Protein AF-A0A928GAL3-F1 (afdb_monomer_lite)

Sequence (71 aa):
MDKLYLNVKAVPAFDTEFLQEHTAFTVFHYNGKNLQTASGWTLKDAIELFSKLYSYHREDLGVKRPFASQH

Foldseek 3Di:
DDAFDKDKDWDWDADPVVRDIATKIKIWGDPVPDIQIAIDSDPVVRVVVSCVVVVPDVVSVPPPDDPPPDD

Secondary structure (DSSP, 8-state):
-PPP--EEEEEEEEETTTTEEEEEEEEEEE-SS-EEEEEESSHHHHHHHHHHHHT--TTTT----------

pLDDT: mean 77.36, std 16.75, range [35.81, 91.88]

Radius of gyration: 13.29 Å; chains: 1; bounding box: 25×30×37 Å

Structure (mmCIF, N/CA/C/O backbone):
data_AF-A0A928GAL3-F1
#
_entry.id   AF-A0A928GAL3-F1
#
loop_
_atom_site.group_PDB
_atom_site.id
_atom_site.type_symbol
_atom_site.label_atom_id
_atom_site.label_alt_id
_atom_site.label_comp_id
_atom_site.label_asym_id
_atom_site.label_entity_id
_atom_site.label_seq_id
_atom_site.pdbx_PDB_ins_code
_atom_site.Cartn_x
_atom_site.Cartn_y
_atom_site.Cartn_z
_atom_site.occupancy
_atom_site.B_iso_or_equiv
_atom_site.auth_seq_id
_atom_site.auth_comp_id
_atom_site.auth_asym_id
_atom_site.auth_atom_id
_atom_site.pdbx_PDB_model_num
ATOM 1 N N . MET A 1 1 ? -0.819 -11.343 -19.551 1.00 49.19 1 MET A N 1
ATOM 2 C CA . MET A 1 1 ? -0.701 -10.260 -18.558 1.00 49.19 1 MET A CA 1
ATOM 3 C C . MET A 1 1 ? 0.342 -10.680 -17.545 1.00 49.19 1 MET A C 1
ATOM 5 O O . MET A 1 1 ? 0.247 -11.793 -17.032 1.00 49.19 1 MET A O 1
ATOM 9 N N . ASP A 1 2 ? 1.368 -9.855 -17.348 1.00 55.56 2 ASP A N 1
ATOM 10 C CA . ASP A 1 2 ? 2.410 -10.099 -16.349 1.00 55.56 2 ASP A CA 1
ATOM 11 C C . ASP A 1 2 ? 1.828 -9.958 -14.938 1.00 55.56 2 ASP A C 1
ATOM 13 O O . ASP A 1 2 ? 0.982 -9.102 -14.687 1.00 55.56 2 ASP A O 1
ATOM 17 N N . LYS A 1 3 ? 2.242 -10.833 -14.020 1.00 59.41 3 LYS A N 1
ATOM 18 C CA . LYS A 1 3 ? 1.757 -10.823 -12.632 1.00 59.41 3 LYS A CA 1
ATOM 19 C C . LYS A 1 3 ? 2.348 -9.626 -11.887 1.00 59.41 3 LYS A C 1
ATOM 21 O O . LYS A 1 3 ? 3.558 -9.418 -11.934 1.00 59.41 3 LYS A O 1
ATOM 26 N N . LEU A 1 4 ? 1.508 -8.889 -11.165 1.00 67.69 4 LEU A N 1
ATOM 27 C CA . LEU A 1 4 ? 1.925 -7.762 -10.336 1.00 67.69 4 LEU A CA 1
ATOM 28 C C . LEU A 1 4 ? 2.403 -8.254 -8.961 1.00 67.69 4 LEU A C 1
ATOM 30 O O . LEU A 1 4 ? 1.692 -8.989 -8.277 1.00 67.69 4 LEU A O 1
ATOM 34 N N . TYR A 1 5 ? 3.596 -7.831 -8.540 1.00 71.69 5 TYR A N 1
ATOM 35 C CA . TYR A 1 5 ? 4.170 -8.193 -7.241 1.00 71.69 5 TYR A CA 1
ATOM 36 C C . TYR A 1 5 ? 4.282 -6.959 -6.347 1.00 71.69 5 TYR A C 1
ATOM 38 O O . TYR A 1 5 ? 5.110 -6.083 -6.582 1.00 71.69 5 TYR A O 1
ATOM 46 N N . LEU A 1 6 ? 3.453 -6.891 -5.305 1.00 80.38 6 LEU A N 1
ATOM 47 C CA . LEU A 1 6 ? 3.505 -5.810 -4.324 1.00 80.38 6 LEU A CA 1
ATOM 48 C C . LEU A 1 6 ? 4.367 -6.203 -3.129 1.00 80.38 6 LEU A C 1
ATOM 50 O O . LEU A 1 6 ? 4.175 -7.263 -2.535 1.00 80.38 6 LEU A O 1
ATOM 54 N N . ASN A 1 7 ? 5.255 -5.304 -2.724 1.00 84.44 7 ASN A N 1
ATOM 55 C CA . ASN A 1 7 ? 5.905 -5.386 -1.426 1.00 84.44 7 ASN A CA 1
ATOM 56 C C . ASN A 1 7 ? 5.122 -4.566 -0.403 1.00 84.44 7 ASN A C 1
ATOM 58 O O . ASN A 1 7 ? 4.645 -3.476 -0.713 1.00 84.44 7 ASN A O 1
ATOM 62 N N . VAL A 1 8 ? 5.021 -5.077 0.822 1.00 87.12 8 VAL A N 1
ATOM 63 C CA . VAL A 1 8 ? 4.293 -4.441 1.926 1.00 87.12 8 VAL A CA 1
ATOM 64 C C . VAL A 1 8 ? 5.269 -4.169 3.061 1.00 87.12 8 VAL A C 1
ATOM 66 O O . VAL A 1 8 ? 6.026 -5.059 3.448 1.00 87.12 8 VAL A O 1
ATOM 69 N N . LYS A 1 9 ? 5.226 -2.967 3.630 1.00 88.31 9 LYS A N 1
ATOM 70 C CA . LYS A 1 9 ? 5.930 -2.626 4.869 1.00 88.31 9 LYS A CA 1
ATOM 71 C C . LYS A 1 9 ? 4.967 -2.009 5.872 1.00 88.31 9 LYS A C 1
ATOM 73 O O . LYS A 1 9 ? 4.138 -1.185 5.503 1.00 88.31 9 LYS A O 1
ATOM 78 N N . ALA A 1 10 ? 5.107 -2.407 7.131 1.00 89.94 10 ALA A N 1
ATOM 79 C CA . ALA A 1 10 ? 4.548 -1.675 8.255 1.00 89.94 10 ALA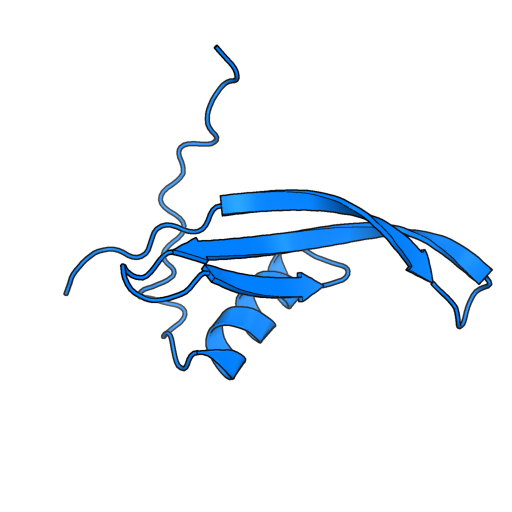 A CA 1
ATOM 80 C C . ALA A 1 10 ? 5.529 -0.555 8.614 1.00 89.94 10 ALA A C 1
ATOM 82 O O . ALA A 1 10 ? 6.712 -0.820 8.836 1.00 89.94 10 ALA A O 1
ATOM 83 N N . VAL A 1 11 ? 5.056 0.684 8.618 1.00 87.00 11 VAL A N 1
ATOM 84 C CA . VAL A 1 11 ? 5.850 1.868 8.949 1.00 87.00 11 VAL A CA 1
ATOM 85 C C . VAL A 1 11 ? 5.183 2.621 10.094 1.00 87.00 11 VAL A C 1
ATOM 87 O O . VAL A 1 11 ? 3.961 2.793 10.065 1.00 87.00 11 VAL A O 1
ATOM 90 N N . PRO A 1 12 ? 5.956 3.084 11.092 1.00 89.50 12 PRO A N 1
ATOM 91 C CA . PRO A 1 12 ? 5.446 4.016 12.083 1.00 89.50 12 PRO A CA 1
ATOM 92 C C . PRO A 1 12 ? 4.881 5.254 11.388 1.00 89.50 12 PRO A C 1
ATOM 94 O O . PRO A 1 12 ? 5.503 5.817 10.486 1.00 89.50 12 PRO A O 1
ATOM 97 N N . ALA A 1 13 ? 3.691 5.653 11.801 1.00 88.00 13 ALA A N 1
ATOM 98 C CA . ALA A 1 13 ? 2.988 6.826 11.328 1.00 88.00 13 ALA A CA 1
ATOM 99 C C . ALA A 1 13 ? 2.420 7.570 12.535 1.00 88.00 13 ALA A C 1
ATOM 101 O O . ALA A 1 13 ? 2.239 6.999 13.607 1.00 88.00 13 ALA A O 1
ATOM 102 N N . PHE A 1 14 ? 2.146 8.853 12.364 1.00 88.81 14 PHE A N 1
ATOM 103 C CA . PHE A 1 14 ? 1.536 9.657 13.409 1.00 88.81 14 PHE A CA 1
ATOM 104 C C . PHE A 1 14 ? 0.194 10.158 12.902 1.00 88.81 14 PHE A C 1
ATOM 106 O O . PHE A 1 14 ? 0.129 10.802 11.852 1.00 88.81 14 PHE A O 1
ATOM 113 N N . ASP A 1 15 ? -0.869 9.820 13.621 1.00 84.50 15 ASP A N 1
ATOM 114 C CA . ASP A 1 15 ? -2.192 10.349 13.347 1.00 84.50 15 ASP A CA 1
ATOM 115 C C . ASP A 1 15 ? -2.273 11.766 13.923 1.00 84.50 15 ASP A C 1
ATOM 117 O O . ASP A 1 15 ? -2.251 11.970 15.138 1.00 84.50 15 ASP A O 1
ATOM 121 N N . THR A 1 16 ? -2.323 12.762 13.041 1.00 84.75 16 THR A N 1
ATOM 122 C CA . THR A 1 16 ? -2.361 14.175 13.433 1.00 84.75 16 THR A CA 1
ATOM 123 C C . THR A 1 16 ? -3.724 14.622 13.953 1.00 84.75 16 THR A C 1
ATOM 125 O O . THR A 1 16 ? -3.797 15.667 14.590 1.00 84.75 16 THR A O 1
ATOM 128 N N . GLU A 1 17 ? -4.794 13.873 13.674 1.00 87.31 17 GLU A N 1
ATOM 129 C CA . GLU A 1 17 ? -6.145 14.177 14.154 1.00 87.31 17 GLU A CA 1
ATOM 130 C C . GLU A 1 17 ? -6.303 13.745 15.615 1.00 87.31 17 GLU A C 1
ATOM 132 O O . GLU A 1 17 ? -6.779 14.519 16.445 1.00 87.31 17 GLU A O 1
ATOM 137 N N . PHE A 1 18 ? -5.825 12.544 15.950 1.00 85.62 18 PHE A N 1
ATOM 138 C CA . PHE A 1 18 ? -5.917 11.994 17.308 1.00 85.62 18 PHE A CA 1
ATOM 139 C C . PHE A 1 18 ? -4.646 12.184 18.146 1.00 85.62 18 PHE A C 1
ATOM 141 O O . PHE A 1 18 ? -4.645 11.842 19.329 1.00 85.62 18 PHE A O 1
ATOM 148 N N . LEU A 1 19 ? -3.584 12.747 17.556 1.00 89.00 19 LEU A N 1
ATOM 149 C CA . LEU A 1 19 ? -2.266 12.956 18.169 1.00 89.00 19 LEU A CA 1
ATOM 150 C C . LEU A 1 19 ? -1.686 11.668 18.776 1.00 89.00 19 LEU A C 1
ATOM 152 O O . LEU A 1 19 ? -1.128 11.678 19.875 1.00 89.00 19 LEU A O 1
ATOM 156 N N . GLN A 1 20 ? -1.839 10.552 18.064 1.00 87.19 20 GLN A N 1
ATOM 157 C CA . GLN A 1 20 ? -1.411 9.227 18.512 1.00 87.19 20 GLN A CA 1
ATOM 158 C C . GLN A 1 20 ? -0.465 8.579 17.505 1.00 87.19 20 GLN A C 1
ATOM 160 O O . GLN A 1 20 ? -0.590 8.746 16.290 1.00 87.19 20 GLN A O 1
ATOM 165 N N . GLU A 1 21 ? 0.482 7.799 18.026 1.00 87.62 21 GLU A N 1
ATOM 166 C CA . GLU A 1 21 ? 1.296 6.918 17.198 1.00 87.62 21 GLU A CA 1
ATOM 167 C C . GLU A 1 21 ? 0.431 5.794 16.630 1.00 87.62 21 GLU A C 1
ATOM 169 O O . GLU A 1 21 ? -0.360 5.161 17.329 1.00 87.62 21 GLU A O 1
ATOM 174 N N . HIS A 1 22 ? 0.614 5.531 15.344 1.00 86.94 22 HIS A N 1
ATOM 175 C CA . HIS A 1 22 ? -0.055 4.462 14.635 1.00 86.94 22 HIS A CA 1
ATOM 176 C C . HIS A 1 22 ? 0.943 3.718 13.746 1.00 86.94 22 HIS A C 1
ATOM 178 O O . HIS A 1 22 ? 2.071 4.143 13.510 1.00 86.94 22 HIS A O 1
ATOM 184 N N . THR A 1 23 ? 0.529 2.574 13.222 1.00 89.56 23 THR A N 1
ATOM 185 C CA . THR A 1 23 ? 1.259 1.888 12.154 1.00 89.56 23 THR A CA 1
ATOM 186 C C . THR A 1 23 ? 0.487 2.046 10.854 1.00 89.56 23 THR A C 1
ATOM 188 O O . THR A 1 23 ? -0.697 1.723 10.798 1.00 89.56 23 THR A O 1
ATOM 191 N N . ALA A 1 24 ? 1.141 2.542 9.809 1.00 90.06 24 ALA A N 1
ATOM 192 C CA . ALA A 1 24 ? 0.600 2.531 8.459 1.00 90.06 24 ALA A CA 1
ATOM 193 C C . ALA A 1 24 ? 1.155 1.334 7.679 1.00 90.06 24 ALA A C 1
ATOM 195 O O . ALA A 1 24 ? 2.300 0.914 7.862 1.00 90.06 24 ALA A O 1
ATOM 196 N N . PHE A 1 25 ? 0.344 0.792 6.777 1.00 91.19 25 PHE A N 1
ATOM 197 C CA . PHE A 1 25 ? 0.771 -0.205 5.808 1.00 91.19 25 PHE A CA 1
ATOM 198 C C . PHE A 1 25 ? 1.080 0.500 4.495 1.00 91.19 25 PHE A C 1
ATOM 200 O O . PHE A 1 25 ? 0.205 1.125 3.902 1.00 91.19 25 PHE A O 1
ATOM 207 N N . THR A 1 26 ? 2.316 0.379 4.026 1.00 89.50 26 THR A N 1
ATOM 208 C CA . THR A 1 26 ? 2.755 0.927 2.745 1.00 89.50 26 THR A CA 1
ATOM 209 C C . THR A 1 26 ? 2.978 -0.200 1.754 1.00 89.50 26 THR A C 1
ATOM 211 O O . THR A 1 26 ? 3.780 -1.104 1.999 1.00 89.50 26 THR A O 1
ATOM 214 N N . VAL A 1 27 ? 2.291 -0.128 0.618 1.00 90.12 27 VAL A N 1
ATOM 215 C CA . VAL A 1 27 ? 2.508 -0.995 -0.541 1.00 90.12 27 VAL A CA 1
ATOM 216 C C . VAL A 1 27 ? 3.402 -0.299 -1.557 1.00 90.12 27 VAL A C 1
ATOM 218 O O . VAL A 1 27 ? 3.285 0.908 -1.768 1.00 90.12 27 VAL A O 1
ATOM 221 N N . PHE A 1 28 ? 4.298 -1.049 -2.194 1.00 88.38 28 PHE A N 1
ATOM 222 C CA . PHE A 1 28 ? 5.169 -0.522 -3.238 1.00 88.38 28 PHE A CA 1
ATOM 223 C C . PHE A 1 28 ? 5.486 -1.546 -4.327 1.00 88.38 28 PHE A C 1
ATOM 225 O O . PHE A 1 28 ? 5.633 -2.741 -4.064 1.00 88.38 28 PHE A O 1
ATOM 232 N N . HIS A 1 29 ? 5.622 -1.055 -5.558 1.00 85.75 29 HIS A N 1
ATOM 233 C CA . HIS A 1 29 ? 5.965 -1.843 -6.739 1.00 85.75 29 HIS A CA 1
ATOM 234 C C . HIS A 1 29 ? 6.885 -1.048 -7.663 1.00 85.75 29 HIS A C 1
ATOM 236 O O . HIS A 1 29 ? 6.694 0.151 -7.867 1.00 85.75 29 HIS A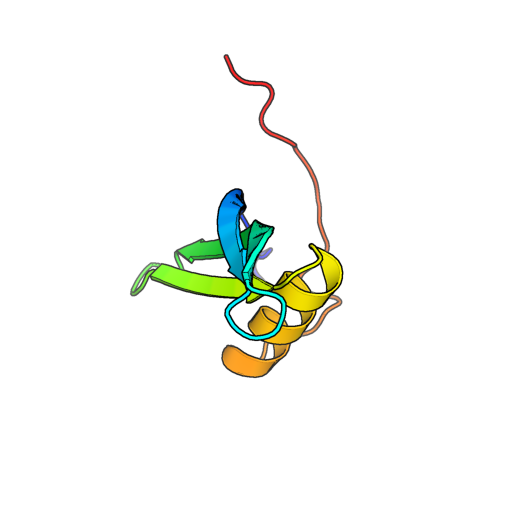 O 1
ATOM 242 N N . TYR A 1 30 ? 7.874 -1.725 -8.239 1.00 82.88 30 TYR A N 1
ATOM 243 C CA . TYR A 1 30 ? 8.747 -1.148 -9.250 1.00 82.88 30 TYR A CA 1
ATOM 244 C C . TYR A 1 30 ? 8.348 -1.669 -10.628 1.00 82.88 30 TYR A C 1
ATOM 246 O O . TYR A 1 30 ? 8.485 -2.855 -10.905 1.00 82.88 30 TYR A O 1
ATOM 254 N N . ASN A 1 31 ? 7.882 -0.782 -11.507 1.00 75.50 31 ASN A N 1
ATOM 255 C CA . ASN A 1 31 ? 7.414 -1.154 -12.848 1.00 75.50 31 ASN A CA 1
ATOM 256 C C . ASN A 1 31 ? 8.503 -1.037 -13.935 1.00 75.50 31 ASN A C 1
ATOM 258 O O . ASN A 1 31 ? 8.193 -0.825 -15.106 1.00 75.50 31 ASN A O 1
ATOM 262 N N . GLY A 1 32 ? 9.783 -1.086 -13.552 1.00 77.62 32 GLY A N 1
ATOM 263 C CA . GLY A 1 32 ? 10.913 -0.894 -14.468 1.00 77.62 32 GLY A CA 1
ATOM 264 C C . GLY A 1 32 ? 11.243 0.568 -14.786 1.00 77.62 32 GLY A C 1
ATOM 265 O O . GLY A 1 32 ? 12.337 0.847 -15.263 1.00 77.62 32 GLY A O 1
ATOM 266 N N . LYS A 1 33 ? 10.329 1.512 -14.519 1.00 77.50 33 LYS A N 1
ATOM 267 C CA . LYS A 1 33 ? 10.546 2.949 -14.760 1.00 77.50 33 LYS A CA 1
ATOM 268 C C . LYS A 1 33 ? 10.556 3.752 -13.470 1.00 77.50 33 LYS A C 1
ATOM 270 O O . LYS A 1 33 ? 11.448 4.566 -13.280 1.00 77.50 33 LYS A O 1
ATOM 275 N N . ASN A 1 34 ? 9.597 3.503 -12.580 1.00 85.50 34 ASN A N 1
ATOM 276 C CA . ASN A 1 34 ? 9.430 4.247 -11.334 1.00 85.50 34 ASN A CA 1
ATOM 277 C C . ASN A 1 34 ? 9.031 3.324 -10.178 1.00 85.50 34 ASN A C 1
ATOM 279 O O . ASN A 1 34 ? 8.436 2.261 -10.382 1.00 85.50 34 ASN A O 1
ATOM 283 N N . LEU A 1 35 ? 9.323 3.772 -8.954 1.00 86.50 35 LEU A N 1
ATOM 284 C CA . LEU A 1 35 ? 8.743 3.211 -7.739 1.00 86.50 35 LEU A CA 1
ATOM 285 C C . LEU A 1 35 ? 7.346 3.810 -7.539 1.00 86.50 35 LEU A C 1
ATOM 287 O O . LEU A 1 35 ? 7.194 5.019 -7.391 1.00 86.50 35 LEU A O 1
ATOM 291 N N . GLN A 1 36 ? 6.332 2.956 -7.546 1.00 89.25 36 GLN A N 1
ATOM 292 C CA . GLN A 1 36 ? 4.947 3.298 -7.240 1.00 89.25 36 GLN A CA 1
ATOM 293 C C . GLN A 1 36 ? 4.669 2.926 -5.788 1.00 89.25 36 GLN A C 1
ATOM 295 O O . GLN A 1 36 ? 5.061 1.834 -5.370 1.00 89.25 36 GLN A O 1
ATOM 300 N N . THR A 1 37 ? 3.997 3.789 -5.026 1.00 91.31 37 THR A N 1
ATOM 301 C CA . THR A 1 37 ? 3.715 3.542 -3.606 1.00 91.31 37 THR A CA 1
ATOM 302 C C . THR A 1 37 ? 2.331 4.040 -3.200 1.00 91.31 37 THR A C 1
ATOM 304 O O . THR A 1 37 ? 1.786 4.968 -3.793 1.00 91.31 37 THR A O 1
ATOM 307 N N . ALA A 1 38 ? 1.752 3.413 -2.181 1.00 91.50 38 ALA A N 1
ATOM 308 C CA . ALA A 1 38 ? 0.560 3.910 -1.503 1.00 91.50 38 ALA A CA 1
ATOM 309 C C . ALA A 1 38 ? 0.582 3.468 -0.039 1.00 91.50 38 ALA A C 1
ATOM 311 O O . ALA A 1 38 ? 1.047 2.370 0.266 1.00 91.50 38 ALA A O 1
ATOM 312 N N . SER A 1 39 ? 0.061 4.305 0.854 1.00 91.88 39 SER A N 1
ATOM 313 C CA . SER A 1 39 ? -0.014 4.019 2.289 1.00 91.88 39 SER A CA 1
ATOM 314 C C . SER A 1 39 ? -1.450 4.121 2.779 1.00 91.88 39 SER A C 1
ATOM 316 O O . SER A 1 39 ? -2.203 4.972 2.311 1.00 91.88 39 SER A O 1
ATOM 318 N N . GLY A 1 40 ? -1.814 3.274 3.734 1.00 90.69 40 GLY A N 1
ATOM 319 C CA . GLY A 1 40 ? -3.120 3.298 4.381 1.00 90.69 40 GLY A CA 1
ATOM 320 C C . GLY A 1 40 ? -3.046 2.797 5.817 1.00 90.69 40 GLY A C 1
ATOM 321 O O . GLY A 1 40 ? -2.076 2.146 6.212 1.00 90.69 40 GLY A O 1
ATOM 322 N N . TRP A 1 41 ? -4.081 3.097 6.600 1.00 90.12 41 TRP A N 1
ATOM 323 C CA . TRP A 1 41 ? -4.180 2.652 7.992 1.00 90.12 41 TRP A CA 1
ATOM 324 C C . TRP A 1 41 ? -4.334 1.138 8.108 1.00 90.12 41 TRP A C 1
ATOM 326 O O . TRP A 1 41 ? -3.818 0.528 9.042 1.00 90.12 41 TRP A O 1
ATOM 336 N N . THR A 1 42 ? -4.968 0.513 7.115 1.00 89.56 42 THR A N 1
ATOM 337 C CA . THR A 1 42 ? -4.983 -0.940 6.953 1.00 89.56 42 THR A CA 1
ATOM 338 C C . THR A 1 42 ? -4.308 -1.359 5.648 1.00 89.56 42 THR A C 1
ATOM 340 O O . THR A 1 42 ? -4.236 -0.601 4.679 1.00 89.56 42 THR A O 1
ATOM 343 N N . LEU A 1 43 ? -3.848 -2.614 5.586 1.00 86.56 43 LEU A N 1
ATOM 344 C CA . LEU A 1 43 ? -3.328 -3.202 4.347 1.00 86.56 43 LEU A CA 1
ATOM 345 C C . LEU A 1 43 ? -4.363 -3.156 3.211 1.00 86.56 43 LEU A C 1
ATOM 347 O O . LEU A 1 43 ? -4.001 -2.955 2.054 1.00 86.56 43 LEU A O 1
ATOM 351 N N . LYS A 1 44 ? -5.650 -3.330 3.536 1.00 88.25 44 LYS A N 1
ATOM 352 C CA . LYS A 1 44 ? -6.734 -3.246 2.556 1.00 88.25 44 LYS A CA 1
ATOM 353 C C . LYS A 1 44 ? -6.805 -1.844 1.951 1.00 88.25 44 LYS A C 1
ATOM 355 O O . LYS A 1 44 ? -6.817 -1.737 0.730 1.00 88.25 44 LYS A O 1
ATOM 360 N N . ASP A 1 45 ? -6.768 -0.804 2.782 1.00 90.19 45 ASP A N 1
ATOM 361 C CA . ASP A 1 45 ? -6.831 0.587 2.316 1.00 90.19 45 ASP A CA 1
ATOM 362 C C . ASP A 1 45 ? -5.618 0.938 1.454 1.00 90.19 45 ASP A C 1
ATOM 364 O O . ASP A 1 45 ? -5.758 1.560 0.405 1.00 90.19 45 ASP A O 1
ATOM 368 N N . ALA A 1 46 ? -4.427 0.482 1.854 1.00 89.50 46 ALA A N 1
ATOM 369 C CA . ALA A 1 46 ? -3.204 0.688 1.086 1.00 89.50 46 ALA A CA 1
ATOM 370 C C . ALA A 1 46 ? -3.288 0.046 -0.311 1.00 89.50 46 ALA A C 1
ATOM 372 O O . ALA A 1 46 ? -2.925 0.674 -1.306 1.00 89.50 46 ALA A O 1
ATOM 373 N N . ILE A 1 47 ? -3.808 -1.184 -0.404 1.00 86.94 47 ILE A N 1
ATOM 374 C CA . ILE A 1 47 ? -4.007 -1.886 -1.682 1.00 86.94 47 ILE A CA 1
ATOM 375 C C . ILE A 1 47 ? -5.091 -1.199 -2.519 1.00 86.94 47 ILE A C 1
ATOM 377 O O . ILE A 1 47 ? -4.888 -0.985 -3.714 1.00 86.94 47 ILE A O 1
ATOM 381 N N . GLU A 1 48 ? -6.232 -0.839 -1.928 1.00 88.38 48 GLU A N 1
ATOM 382 C CA . GLU A 1 48 ? -7.323 -0.153 -2.634 1.00 88.38 48 GLU A CA 1
ATOM 383 C C . GLU A 1 48 ? -6.867 1.207 -3.177 1.00 88.38 48 GLU A C 1
ATOM 385 O O . GLU A 1 48 ? -7.115 1.525 -4.344 1.00 88.38 48 GLU A O 1
ATOM 390 N N . LEU A 1 49 ? -6.111 1.969 -2.382 1.00 90.25 49 LEU A N 1
ATOM 391 C CA . LEU A 1 49 ? -5.516 3.230 -2.810 1.00 90.25 49 LEU A CA 1
ATOM 392 C C . LEU A 1 49 ? -4.513 3.021 -3.949 1.00 90.25 49 LEU A C 1
ATOM 394 O O . LEU A 1 49 ? -4.581 3.727 -4.953 1.00 90.25 49 LEU A O 1
ATOM 398 N N . PHE A 1 50 ? -3.625 2.032 -3.842 1.00 89.50 50 PHE A N 1
ATOM 399 C CA . PHE A 1 50 ? -2.672 1.700 -4.903 1.00 89.50 50 PHE A CA 1
ATOM 400 C C . PHE A 1 50 ? -3.372 1.333 -6.216 1.00 89.50 50 PHE A C 1
ATOM 402 O O . PHE A 1 50 ? -3.006 1.830 -7.282 1.00 89.50 50 PHE A O 1
ATOM 409 N N . SER A 1 51 ? -4.418 0.505 -6.125 1.00 86.44 51 SER A N 1
ATOM 410 C CA . SE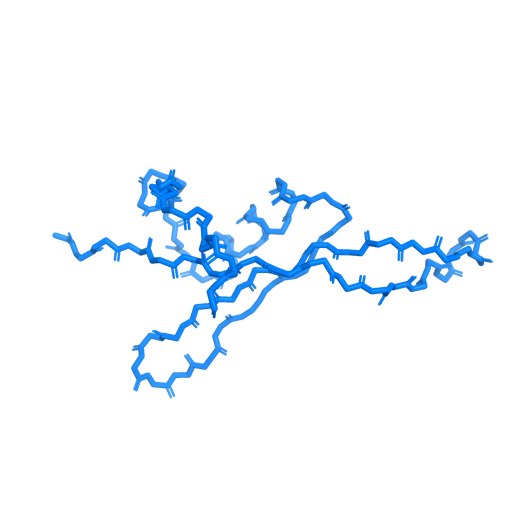R A 1 51 ? -5.266 0.110 -7.259 1.00 86.44 51 SER A CA 1
ATOM 411 C C . SER A 1 51 ? -5.822 1.339 -7.967 1.00 86.44 51 SER A C 1
ATOM 413 O O . SER A 1 51 ? -5.733 1.460 -9.186 1.00 86.44 51 SER A O 1
ATOM 415 N N . LYS A 1 52 ? -6.359 2.280 -7.182 1.00 88.00 52 LYS A N 1
ATOM 416 C CA . LYS A 1 52 ? -6.989 3.501 -7.680 1.00 88.00 52 LYS A CA 1
ATOM 417 C C . LYS A 1 52 ? -5.982 4.469 -8.299 1.00 88.00 52 LYS A C 1
ATOM 419 O O . LYS A 1 52 ? -6.250 5.011 -9.365 1.00 88.00 52 LYS A O 1
ATOM 424 N N . LEU A 1 53 ? -4.836 4.681 -7.652 1.00 89.81 53 LEU A N 1
ATOM 425 C CA . LEU A 1 53 ? -3.808 5.618 -8.120 1.00 89.81 53 LEU A CA 1
ATOM 426 C C . LEU A 1 53 ? -3.154 5.164 -9.426 1.00 89.81 53 LEU A C 1
ATOM 428 O O . LEU A 1 53 ? -2.837 5.995 -10.273 1.00 89.81 53 LEU A O 1
ATOM 432 N N . TYR A 1 54 ? -2.959 3.857 -9.595 1.00 86.56 54 TYR A N 1
ATOM 433 C CA . TYR A 1 54 ? -2.202 3.308 -10.720 1.00 86.56 54 TYR A CA 1
ATOM 434 C C . TYR A 1 54 ? -3.047 2.470 -11.686 1.00 86.56 54 TYR A C 1
ATOM 436 O O . TYR A 1 54 ? -2.496 1.848 -12.589 1.00 86.56 54 TYR A O 1
ATOM 444 N N . SER A 1 55 ? -4.376 2.504 -11.536 1.00 82.56 55 SER A N 1
ATOM 445 C CA . SER A 1 55 ? -5.349 1.824 -12.405 1.00 82.56 55 SER A CA 1
ATOM 446 C C . SER A 1 55 ? -5.106 0.316 -12.554 1.00 82.56 55 SER A C 1
ATOM 448 O O . SER A 1 55 ? -5.305 -0.247 -13.628 1.00 82.56 55 SER A O 1
ATOM 450 N N . TYR A 1 56 ? -4.680 -0.347 -11.477 1.00 76.75 56 TYR A N 1
ATOM 451 C CA . T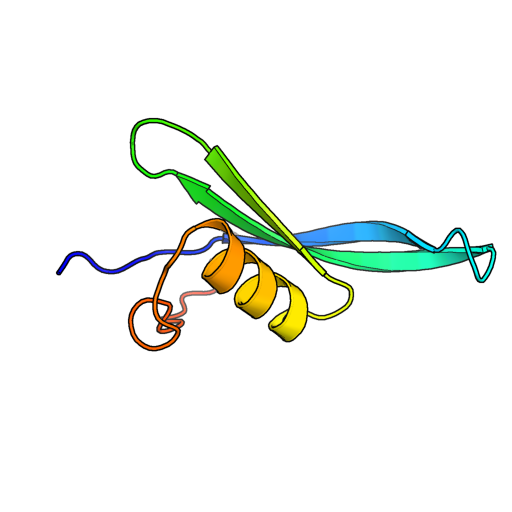YR A 1 56 ? -4.574 -1.807 -11.452 1.00 76.75 56 TYR A CA 1
ATOM 452 C C . TYR A 1 56 ? -5.903 -2.420 -11.012 1.00 76.75 56 TYR A C 1
ATOM 454 O O . TYR A 1 56 ? -6.496 -1.983 -10.021 1.00 76.75 56 TYR A O 1
ATOM 462 N N . HIS A 1 57 ? -6.367 -3.458 -11.709 1.00 66.19 57 HIS A N 1
ATOM 463 C CA . HIS A 1 57 ? -7.536 -4.207 -11.262 1.00 66.19 57 HIS A CA 1
ATOM 464 C C . HIS A 1 57 ? -7.167 -5.062 -10.044 1.00 66.19 57 HIS A C 1
ATOM 466 O O . HIS A 1 57 ? -6.098 -5.667 -9.981 1.00 66.19 57 HIS A O 1
ATOM 472 N N . ARG A 1 58 ? -8.072 -5.144 -9.060 1.00 59.59 58 ARG A N 1
ATOM 473 C CA . ARG A 1 58 ? -7.886 -5.949 -7.834 1.00 59.59 58 ARG A CA 1
ATOM 474 C C . ARG A 1 58 ? -7.563 -7.422 -8.128 1.00 59.59 58 ARG A C 1
ATOM 476 O O . ARG A 1 58 ? -6.908 -8.081 -7.327 1.00 59.59 58 ARG A O 1
ATOM 483 N N . GLU A 1 59 ? -8.020 -7.912 -9.273 1.00 60.50 59 GLU A N 1
ATOM 484 C CA . GLU A 1 59 ? -7.793 -9.266 -9.781 1.00 60.50 59 GLU A CA 1
ATOM 485 C C . GLU A 1 59 ? -6.338 -9.476 -10.243 1.00 60.50 59 GLU A C 1
ATOM 487 O O . GLU A 1 59 ? -5.757 -10.529 -9.983 1.00 60.50 59 GLU A O 1
ATOM 492 N N . ASP A 1 60 ? -5.714 -8.440 -10.816 1.00 59.88 60 ASP A N 1
ATOM 493 C CA . ASP A 1 60 ? -4.295 -8.419 -11.208 1.00 59.88 60 ASP A CA 1
ATOM 494 C C . ASP A 1 60 ? -3.366 -8.216 -10.005 1.00 59.88 60 ASP A C 1
ATOM 496 O O . ASP A 1 60 ? -2.238 -8.706 -9.980 1.00 59.88 60 ASP A O 1
ATOM 500 N N . LEU A 1 61 ? -3.873 -7.540 -8.970 1.00 61.94 61 LEU A N 1
ATOM 501 C CA . LEU A 1 61 ? -3.249 -7.381 -7.652 1.00 61.94 61 LEU A CA 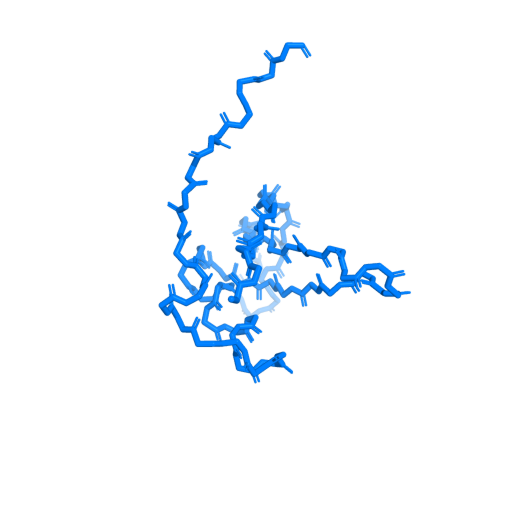1
ATOM 502 C C . LEU A 1 61 ? -3.304 -8.659 -6.811 1.00 61.94 61 LEU A C 1
ATOM 504 O O . LEU A 1 61 ? -2.972 -8.615 -5.624 1.00 61.94 61 LEU A O 1
ATOM 508 N N . GLY A 1 62 ? -3.747 -9.773 -7.411 1.00 52.88 62 GLY A N 1
ATOM 509 C CA . GLY A 1 62 ? -3.850 -11.090 -6.808 1.00 52.88 62 GLY A CA 1
ATOM 510 C C . GLY A 1 62 ? -2.617 -11.391 -5.97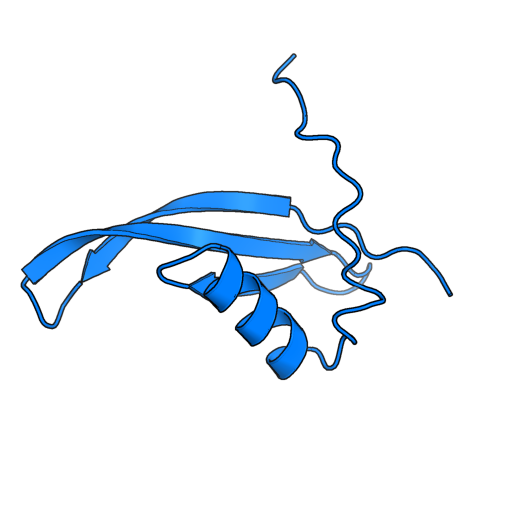2 1.00 52.88 62 GLY A C 1
ATOM 511 O O . GLY A 1 62 ? -1.569 -11.760 -6.498 1.00 52.88 62 GLY A O 1
ATOM 512 N N . VAL A 1 63 ? -2.770 -11.214 -4.657 1.00 50.69 63 VAL A N 1
ATOM 513 C CA . VAL A 1 63 ? -1.751 -11.414 -3.630 1.00 50.69 63 VAL A CA 1
ATOM 514 C C . VAL A 1 63 ? -1.349 -12.887 -3.648 1.00 50.69 63 VAL A C 1
ATOM 516 O O . VAL A 1 63 ? -1.802 -13.697 -2.844 1.00 50.69 63 VAL A O 1
ATOM 519 N N . LYS A 1 64 ? -0.482 -13.271 -4.584 1.00 45.19 64 LYS A N 1
ATOM 520 C CA . LYS A 1 64 ? 0.322 -14.477 -4.462 1.00 45.19 64 LYS A CA 1
ATOM 521 C C . LYS A 1 64 ? 1.455 -14.113 -3.520 1.00 45.19 64 LYS A C 1
ATOM 523 O O . LYS A 1 64 ? 2.493 -13.622 -3.949 1.00 45.19 64 LYS A O 1
ATOM 528 N N . ARG A 1 65 ? 1.230 -14.344 -2.220 1.00 44.72 65 ARG A N 1
ATOM 529 C CA . ARG A 1 65 ? 2.328 -14.499 -1.253 1.00 44.72 65 ARG A CA 1
ATOM 530 C C . ARG A 1 65 ? 3.401 -15.391 -1.907 1.00 44.72 65 ARG A C 1
ATOM 532 O O . ARG A 1 65 ? 3.067 -16.411 -2.508 1.00 44.72 65 ARG A O 1
ATOM 539 N N . PRO A 1 66 ? 4.667 -15.000 -1.783 1.00 42.12 66 PRO A N 1
ATOM 540 C CA . PRO A 1 66 ? 5.346 -15.312 -0.548 1.00 42.12 66 PRO A CA 1
ATOM 541 C C . PRO A 1 66 ? 5.516 -14.042 0.270 1.00 42.12 66 PRO A C 1
ATOM 543 O O . PRO A 1 66 ? 6.084 -13.057 -0.191 1.00 42.12 66 PRO A O 1
ATOM 546 N N . PHE A 1 67 ? 5.057 -14.091 1.522 1.00 48.84 67 PHE A N 1
ATOM 547 C CA . PHE A 1 67 ? 5.791 -13.373 2.551 1.00 48.84 67 PHE A CA 1
ATOM 548 C C . PHE A 1 67 ? 7.225 -13.867 2.435 1.00 48.84 67 PHE A C 1
ATOM 550 O O . PHE A 1 67 ? 7.458 -15.069 2.570 1.00 48.84 67 PHE A O 1
ATOM 557 N N . ALA A 1 68 ? 8.156 -12.983 2.098 1.00 39.00 68 ALA A N 1
ATOM 558 C CA . ALA A 1 68 ? 9.554 -13.323 2.237 1.00 39.00 68 ALA A CA 1
ATOM 559 C C . ALA A 1 68 ? 9.754 -13.680 3.714 1.00 39.00 68 ALA A C 1
ATOM 561 O O . ALA A 1 68 ? 9.639 -12.819 4.586 1.00 39.00 68 ALA A O 1
ATOM 562 N N . SER A 1 69 ? 9.975 -14.966 3.995 1.00 40.56 69 SER A N 1
ATOM 563 C CA . SER A 1 69 ? 10.646 -15.346 5.227 1.00 40.56 69 SER A CA 1
ATOM 564 C C . SER A 1 69 ? 11.978 -14.615 5.174 1.00 40.56 69 SER A C 1
ATOM 566 O O . SER A 1 69 ? 12.707 -14.761 4.192 1.00 40.56 69 SER A O 1
ATOM 568 N N . GLN A 1 70 ? 12.237 -13.759 6.159 1.00 40.28 70 GLN A N 1
ATOM 569 C CA . GLN A 1 70 ? 13.551 -13.153 6.319 1.00 40.28 70 GLN A CA 1
ATOM 570 C C . GLN A 1 70 ? 14.564 -14.301 6.400 1.00 40.28 70 GLN A C 1
ATOM 572 O O . GLN A 1 70 ? 14.487 -15.122 7.314 1.00 40.28 70 GLN A O 1
ATOM 577 N N . HIS A 1 71 ? 15.438 -14.385 5.402 1.00 35.81 71 HIS A N 1
ATOM 578 C CA . HIS A 1 71 ? 16.678 -15.146 5.444 1.00 35.81 71 HIS A CA 1
ATOM 579 C C . HIS A 1 71 ? 17.825 -14.147 5.409 1.00 35.81 71 HIS A C 1
ATOM 581 O O . HIS A 1 71 ? 17.704 -13.159 4.645 1.00 35.81 71 HIS A O 1
#